Protein AF-W1Y149-F1 (afdb_monomer_lite)

Foldseek 3Di:
DVVVVVVVVVVVVVVVVVVVVVVVVVVVVCVQCVCCVVQVADPVQHDDDPAADFAQCEDCEETHEHCFHQNYHCEYQHYHNGYNNDHVYYTPHHPVGHDDDPPQDDDDDPPGDHDPVNVVVVD

Sequence (123 aa):
TDERVAQNTQSITNLNNQVTNLDTRVTNIENGIGDIVTTGSTKYFKTNTDGVDANAQGKDSVAIGSGSIAAADNSVALGTGSVANEENTISVGSSTNQRRITNVAAGVNATDAVNVSQLKSSE

InterPro domains:
  IPR008635 Trimeric autotransporter adhesin YadA-like, stalk domain [PF05662] (100-122)
  IPR008640 Trimeric autotransporter adhesin YadA-like, head domain [PF05658] (56-82)
  IPR011049 Serralysin-like metalloprotease, C-terminal [SSF101967] (32-121)

Organism: NCBI:txid408170

Secondary structure (DSSP, 8-state):
-HHHHHHHHHHHHHHHHHHHHHHHHHHHHHHHHHHHHHHS--SSS-----SPPPEE-STT-EEESTT-EE-STT-EEESTT-EE-STT-EESS-SSS-----S-PPP-STTSPPPHHHHHT--

pLDDT: mean 97.77, std 2.16, range [85.25, 98.94]

Structure (mmCIF, N/CA/C/O backbone):
data_AF-W1Y149-F1
#
_entry.id   AF-W1Y149-F1
#
loop_
_atom_site.group_PDB
_atom_site.id
_atom_site.type_symbol
_atom_site.label_atom_id
_atom_site.label_alt_id
_atom_site.label_comp_id
_atom_site.label_asym_id
_atom_site.label_entity_id
_atom_site.label_seq_id
_atom_site.pdbx_PDB_ins_code
_atom_site.Cartn_x
_atom_site.Cartn_y
_atom_site.Cartn_z
_atom_site.occupancy
_atom_site.B_iso_or_equiv
_atom_site.auth_seq_id
_atom_site.auth_comp_id
_atom_site.auth_asym_id
_atom_site.auth_atom_id
_atom_site.pdbx_PDB_model_num
ATOM 1 N N . THR A 1 1 ? 27.226 -12.185 -55.449 1.00 87.44 1 THR A N 1
ATOM 2 C CA . THR A 1 1 ? 27.664 -11.713 -54.118 1.00 87.44 1 THR A CA 1
ATOM 3 C C . THR A 1 1 ? 27.102 -10.334 -53.823 1.00 87.44 1 THR A C 1
ATOM 5 O O . THR A 1 1 ? 26.511 -10.168 -52.765 1.00 87.44 1 THR A O 1
ATOM 8 N N . ASP A 1 2 ? 27.136 -9.408 -54.783 1.00 96.75 2 ASP A N 1
ATOM 9 C CA . ASP A 1 2 ? 26.662 -8.021 -54.609 1.00 96.75 2 ASP A CA 1
ATOM 10 C C . ASP A 1 2 ? 25.153 -7.875 -54.355 1.00 96.75 2 ASP A C 1
ATOM 12 O O . ASP A 1 2 ? 24.759 -7.124 -53.469 1.00 96.75 2 ASP A O 1
ATOM 16 N N . GLU A 1 3 ? 24.292 -8.646 -55.031 1.00 97.50 3 GLU A N 1
ATOM 17 C CA . GLU A 1 3 ? 22.840 -8.634 -54.756 1.00 97.50 3 GLU A CA 1
ATOM 18 C C . GLU A 1 3 ? 22.516 -9.048 -53.315 1.00 97.50 3 GLU A C 1
ATOM 20 O O . GLU A 1 3 ? 21.663 -8.454 -52.656 1.00 97.50 3 GLU A O 1
ATOM 25 N N . ARG A 1 4 ? 23.237 -10.050 -52.794 1.00 97.25 4 ARG A N 1
ATOM 26 C CA . ARG A 1 4 ? 23.091 -10.487 -51.402 1.00 97.25 4 ARG A CA 1
ATOM 27 C C . ARG A 1 4 ? 23.572 -9.406 -50.438 1.00 97.25 4 ARG A C 1
ATOM 29 O O . ARG A 1 4 ? 22.938 -9.200 -49.409 1.00 97.25 4 ARG A O 1
ATOM 36 N N . VAL A 1 5 ? 24.659 -8.706 -50.772 1.00 98.19 5 VAL A N 1
ATOM 37 C CA . VAL A 1 5 ? 25.147 -7.563 -49.986 1.00 98.19 5 VAL A CA 1
ATOM 38 C C . VAL A 1 5 ? 24.103 -6.446 -49.972 1.00 98.19 5 VAL A C 1
ATOM 40 O O . VAL A 1 5 ? 23.773 -5.969 -48.895 1.00 98.19 5 VAL A O 1
ATOM 43 N N . ALA A 1 6 ? 23.502 -6.095 -51.111 1.00 97.88 6 ALA A N 1
ATOM 44 C CA . ALA A 1 6 ? 22.440 -5.088 -51.175 1.00 97.88 6 ALA A CA 1
ATOM 45 C C . ALA A 1 6 ? 21.215 -5.468 -50.318 1.00 97.88 6 ALA A C 1
ATOM 47 O O . ALA A 1 6 ? 20.705 -4.641 -49.559 1.00 97.88 6 ALA A O 1
ATOM 48 N N . GLN A 1 7 ? 20.784 -6.734 -50.370 1.00 98.25 7 GLN A N 1
ATOM 49 C CA . GLN A 1 7 ? 19.702 -7.255 -49.523 1.00 98.25 7 GLN A CA 1
ATOM 50 C C . GLN A 1 7 ? 20.045 -7.197 -48.027 1.00 98.25 7 GLN A C 1
ATOM 52 O O . GLN A 1 7 ? 19.205 -6.810 -47.209 1.00 98.25 7 GLN A O 1
ATOM 57 N N . ASN A 1 8 ? 21.274 -7.570 -47.662 1.00 98.06 8 ASN A N 1
ATOM 58 C CA . ASN A 1 8 ? 21.739 -7.517 -46.279 1.00 98.06 8 ASN A CA 1
ATOM 59 C C . ASN A 1 8 ? 21.815 -6.069 -45.779 1.00 98.06 8 ASN A C 1
ATOM 61 O O . ASN A 1 8 ? 21.341 -5.795 -44.680 1.00 98.06 8 ASN A O 1
ATOM 65 N N . THR A 1 9 ? 22.321 -5.137 -46.592 1.00 98.31 9 THR A N 1
ATOM 66 C CA . THR A 1 9 ? 22.343 -3.702 -46.276 1.00 98.31 9 THR A CA 1
ATOM 67 C C . THR A 1 9 ? 20.933 -3.177 -46.003 1.00 98.31 9 THR A C 1
ATOM 69 O O . THR A 1 9 ? 20.716 -2.546 -44.972 1.00 98.31 9 THR A O 1
ATOM 72 N N . GLN A 1 10 ? 19.948 -3.512 -46.846 1.00 98.50 10 GLN A N 1
ATOM 73 C CA . GLN A 1 10 ? 18.555 -3.110 -46.619 1.00 98.50 10 GLN A CA 1
ATOM 74 C C . GLN A 1 10 ? 17.972 -3.725 -45.338 1.00 98.50 10 GLN A C 1
ATOM 76 O O . GLN A 1 10 ? 17.279 -3.045 -44.582 1.00 98.50 10 GLN A O 1
ATOM 81 N N . SER A 1 11 ? 18.260 -5.003 -45.074 1.00 98.62 11 SER A N 1
ATOM 82 C CA . SER A 1 11 ? 17.807 -5.687 -43.856 1.00 98.62 11 SER A CA 1
ATOM 83 C C . SER A 1 11 ? 18.392 -5.040 -42.601 1.00 98.62 11 SER A C 1
ATOM 85 O O . SER A 1 11 ? 17.665 -4.823 -41.636 1.00 98.62 11 SER A O 1
ATOM 87 N N . ILE A 1 12 ? 19.674 -4.664 -42.631 1.00 98.69 12 ILE A N 1
ATOM 88 C CA . ILE A 1 12 ? 20.343 -3.945 -41.540 1.00 98.69 12 ILE A CA 1
ATOM 89 C C . ILE A 1 12 ? 19.714 -2.562 -41.339 1.00 98.69 12 ILE A C 1
ATOM 91 O O . ILE A 1 12 ? 19.416 -2.198 -40.206 1.00 98.69 12 ILE A O 1
ATOM 95 N N . THR A 1 13 ? 19.432 -1.809 -42.406 1.00 98.62 13 THR A N 1
ATOM 96 C CA . THR A 1 13 ? 18.717 -0.525 -42.295 1.00 98.62 13 THR A CA 1
ATOM 97 C C . THR A 1 13 ? 17.334 -0.697 -41.662 1.00 98.62 13 THR A C 1
ATOM 99 O O . THR A 1 13 ? 16.956 0.079 -40.785 1.00 98.62 13 THR A O 1
ATOM 102 N N . ASN A 1 14 ? 16.591 -1.735 -42.056 1.00 98.69 14 ASN A N 1
ATOM 103 C CA . ASN A 1 14 ? 15.282 -2.033 -41.477 1.00 98.69 14 ASN A CA 1
ATOM 104 C C . ASN A 1 14 ? 15.395 -2.384 -39.985 1.00 98.69 14 ASN A C 1
ATOM 106 O O . ASN A 1 14 ? 14.640 -1.844 -39.176 1.00 98.69 14 ASN A O 1
ATOM 110 N N . LEU A 1 15 ? 16.366 -3.229 -39.621 1.00 98.75 15 LEU A N 1
ATOM 111 C CA . LEU A 1 15 ? 16.650 -3.593 -38.232 1.00 98.75 15 LEU A CA 1
ATOM 112 C C . LEU A 1 15 ? 17.037 -2.368 -37.399 1.00 98.75 15 LEU A C 1
ATOM 114 O O . LEU A 1 15 ? 16.517 -2.205 -36.301 1.00 98.75 15 LEU A O 1
ATOM 118 N N . ASN A 1 16 ? 17.868 -1.466 -37.927 1.00 98.69 16 ASN A N 1
ATOM 119 C CA . ASN A 1 16 ? 18.252 -0.236 -37.231 1.00 98.69 16 ASN A CA 1
ATOM 120 C C . ASN A 1 16 ? 17.030 0.630 -36.894 1.00 98.69 16 ASN A C 1
ATOM 122 O O . ASN A 1 16 ? 16.894 1.086 -35.763 1.00 98.69 16 ASN A O 1
ATOM 126 N N . ASN A 1 17 ? 16.092 0.790 -37.833 1.00 98.69 17 ASN A N 1
ATOM 127 C CA . ASN A 1 17 ? 14.851 1.527 -37.575 1.00 98.69 17 ASN A CA 1
ATOM 128 C C . ASN A 1 17 ? 13.992 0.847 -36.496 1.00 98.69 17 ASN A C 1
ATOM 130 O O . ASN A 1 17 ? 13.413 1.515 -35.639 1.00 98.69 17 ASN A O 1
ATOM 134 N N . GLN A 1 18 ? 13.911 -0.486 -36.520 1.00 98.81 18 GLN A N 1
ATOM 135 C CA . GLN A 1 18 ? 13.189 -1.248 -35.499 1.00 98.81 18 GLN A CA 1
ATOM 136 C C . GLN A 1 18 ? 13.833 -1.097 -34.117 1.00 98.81 18 GLN A C 1
ATOM 138 O O . GLN A 1 18 ? 13.108 -0.934 -33.136 1.00 98.81 18 GLN A O 1
ATOM 143 N N . VAL A 1 19 ? 15.166 -1.100 -34.040 1.00 98.81 19 VAL A N 1
ATOM 144 C CA . VAL A 1 19 ? 15.917 -0.916 -32.791 1.00 98.81 19 VAL A CA 1
ATOM 145 C C . VAL A 1 19 ? 15.690 0.480 -32.214 1.00 98.81 19 VAL A C 1
ATOM 147 O O . VAL A 1 19 ? 15.350 0.580 -31.040 1.00 98.81 19 VAL A O 1
ATOM 150 N N . THR A 1 20 ? 15.749 1.542 -33.020 1.00 98.75 20 THR A N 1
ATOM 151 C CA . THR A 1 20 ? 15.451 2.910 -32.552 1.00 98.75 20 THR A CA 1
ATOM 152 C C . THR A 1 20 ? 14.022 3.041 -32.013 1.00 98.75 20 THR A C 1
ATOM 154 O O . THR A 1 20 ? 13.783 3.668 -30.981 1.00 98.75 20 THR A O 1
ATOM 157 N N . ASN A 1 21 ? 13.051 2.404 -32.674 1.00 98.69 21 ASN A N 1
ATOM 158 C CA . ASN A 1 21 ? 11.668 2.396 -32.194 1.00 98.69 21 ASN A CA 1
ATOM 159 C C . ASN A 1 21 ? 11.518 1.627 -30.873 1.00 98.69 21 ASN A C 1
ATOM 161 O O . ASN A 1 21 ? 10.707 2.008 -30.026 1.00 98.69 21 ASN A O 1
ATOM 165 N N . LEU A 1 22 ? 12.262 0.530 -30.699 1.00 98.75 22 LEU A N 1
ATOM 166 C CA . LEU A 1 22 ? 12.287 -0.222 -29.445 1.00 98.75 22 LEU A CA 1
ATOM 167 C C . LEU A 1 22 ? 12.924 0.593 -28.319 1.00 98.75 22 LEU A C 1
ATOM 169 O O . LEU A 1 22 ? 12.342 0.637 -27.242 1.00 98.75 22 LEU A O 1
ATOM 173 N N . ASP A 1 23 ? 14.034 1.277 -28.583 1.00 98.75 2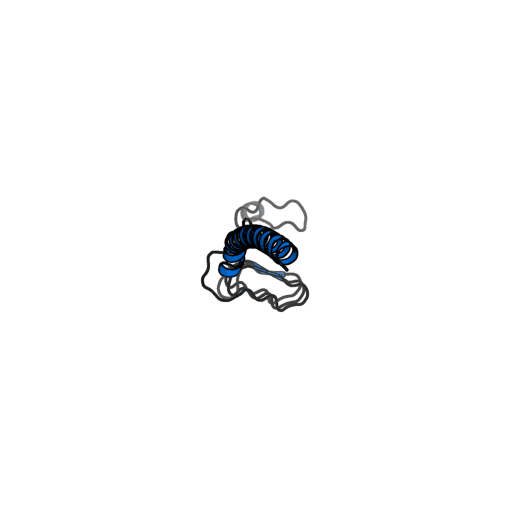3 ASP A N 1
ATOM 174 C CA . ASP A 1 23 ? 14.713 2.160 -27.629 1.00 98.75 23 ASP A CA 1
ATOM 175 C C . ASP A 1 23 ? 13.759 3.232 -27.079 1.00 98.75 23 ASP A C 1
ATOM 177 O O . ASP A 1 23 ? 13.503 3.291 -25.878 1.00 98.75 23 ASP A O 1
ATOM 181 N N . THR A 1 24 ? 13.066 3.952 -27.970 1.00 98.69 24 THR A N 1
ATOM 182 C CA . THR A 1 24 ? 12.062 4.954 -27.566 1.00 98.69 24 THR A CA 1
ATOM 183 C C . THR A 1 24 ? 10.936 4.345 -26.721 1.00 98.69 24 THR A C 1
ATOM 185 O O . THR A 1 24 ? 10.471 4.942 -25.747 1.00 98.69 24 THR A O 1
ATOM 188 N N . ARG A 1 25 ? 10.464 3.143 -27.078 1.00 98.56 25 ARG A N 1
ATOM 189 C CA . ARG A 1 25 ? 9.420 2.446 -26.310 1.00 98.56 25 ARG A CA 1
ATOM 190 C C . ARG A 1 25 ? 9.911 2.042 -24.922 1.00 98.56 25 ARG A C 1
ATOM 192 O O . ARG A 1 25 ? 9.133 2.155 -23.979 1.00 98.56 25 ARG A O 1
ATOM 199 N N . VAL A 1 26 ? 11.155 1.586 -24.801 1.00 98.25 26 VAL A N 1
ATOM 200 C CA . VAL A 1 26 ? 11.763 1.196 -23.523 1.00 98.25 26 VAL A CA 1
ATOM 201 C C . VAL A 1 26 ? 11.939 2.415 -22.626 1.00 98.25 26 VAL A C 1
ATOM 203 O O . VAL A 1 26 ? 11.441 2.386 -21.507 1.00 98.25 26 VAL A O 1
ATOM 206 N N . THR A 1 27 ? 12.479 3.525 -23.133 1.00 97.38 27 THR A N 1
ATOM 207 C CA . THR A 1 27 ? 12.603 4.769 -22.353 1.00 97.38 27 THR A CA 1
ATOM 208 C C . THR A 1 27 ? 11.255 5.254 -21.812 1.00 97.38 27 THR A C 1
ATOM 210 O O . THR A 1 27 ? 11.142 5.662 -20.657 1.00 97.38 27 THR A O 1
ATOM 213 N N . ASN A 1 28 ? 10.189 5.174 -22.614 1.00 96.50 28 ASN A N 1
ATOM 214 C CA . ASN A 1 28 ? 8.850 5.560 -22.160 1.00 96.50 28 ASN A CA 1
ATOM 215 C C . ASN A 1 28 ? 8.310 4.636 -21.053 1.00 96.50 28 ASN A C 1
ATOM 217 O O . ASN A 1 28 ? 7.644 5.104 -20.129 1.00 96.50 28 ASN A O 1
ATOM 221 N N . ILE A 1 29 ? 8.595 3.335 -21.143 1.00 96.88 29 ILE A N 1
ATOM 222 C CA . ILE A 1 29 ? 8.240 2.343 -20.119 1.00 96.88 29 ILE A CA 1
ATOM 223 C C . ILE A 1 29 ? 9.016 2.620 -18.829 1.00 96.88 29 ILE A C 1
ATOM 225 O O . ILE A 1 29 ? 8.411 2.659 -17.759 1.00 96.88 29 ILE A O 1
ATOM 229 N N . GLU A 1 30 ? 10.324 2.852 -18.927 1.00 96.44 30 GLU A N 1
ATOM 230 C CA . GLU A 1 30 ? 11.202 3.136 -17.788 1.00 96.44 30 GLU A CA 1
ATOM 231 C C . GLU A 1 30 ? 10.776 4.401 -17.050 1.00 96.44 30 GLU A C 1
ATOM 233 O O . GLU A 1 30 ? 10.627 4.367 -15.833 1.00 96.44 30 GLU A O 1
ATOM 238 N N . ASN A 1 31 ? 10.476 5.481 -17.771 1.00 92.06 31 ASN A N 1
ATOM 239 C CA . ASN A 1 31 ? 9.997 6.717 -17.153 1.00 92.06 31 ASN A CA 1
ATOM 240 C C . ASN A 1 31 ? 8.639 6.529 -16.456 1.00 92.06 31 ASN A C 1
ATOM 242 O O . ASN A 1 31 ? 8.408 7.083 -15.388 1.00 92.06 31 ASN A O 1
ATOM 246 N N . GLY A 1 32 ? 7.724 5.744 -17.037 1.00 90.38 32 GLY A N 1
ATOM 247 C CA . GLY A 1 32 ? 6.399 5.526 -16.450 1.00 90.38 32 GLY A CA 1
ATOM 248 C C . GLY A 1 32 ? 6.397 4.582 -15.242 1.00 90.38 32 GLY A C 1
ATOM 249 O O . GLY A 1 32 ? 5.704 4.836 -14.258 1.00 90.38 32 GLY A O 1
ATOM 250 N N . ILE A 1 33 ? 7.139 3.473 -15.317 1.00 95.12 33 ILE A N 1
ATOM 251 C CA . ILE A 1 33 ? 7.136 2.408 -14.299 1.00 95.12 33 ILE A CA 1
ATOM 252 C C . ILE A 1 33 ? 8.256 2.592 -13.271 1.00 95.12 33 ILE A C 1
ATOM 254 O O . ILE A 1 33 ? 8.073 2.204 -12.116 1.00 95.12 33 ILE A O 1
ATOM 258 N N . GLY A 1 34 ? 9.376 3.215 -13.642 1.00 93.44 34 GLY A N 1
ATOM 259 C CA . GLY A 1 34 ? 10.496 3.484 -12.737 1.00 93.44 34 GLY A CA 1
ATOM 260 C C . GLY A 1 34 ? 10.062 4.277 -11.507 1.00 93.44 34 GLY A C 1
ATOM 261 O O . GLY A 1 34 ? 10.399 3.903 -10.383 1.00 93.44 34 GLY A O 1
ATOM 262 N N . ASP A 1 35 ? 9.206 5.282 -11.692 1.00 91.12 35 ASP A N 1
ATOM 263 C CA . ASP A 1 35 ? 8.623 6.060 -10.594 1.00 91.12 35 ASP A CA 1
ATOM 264 C C . ASP A 1 35 ? 7.763 5.200 -9.652 1.00 91.12 35 ASP A C 1
ATOM 266 O O . ASP A 1 35 ? 7.781 5.390 -8.436 1.00 91.12 35 ASP A O 1
ATOM 270 N N . ILE A 1 36 ? 7.019 4.226 -10.186 1.00 96.06 36 ILE A N 1
ATOM 271 C CA . ILE A 1 36 ? 6.168 3.338 -9.378 1.00 96.06 36 ILE A CA 1
ATOM 272 C C . ILE A 1 36 ? 7.035 2.413 -8.527 1.00 96.06 36 ILE A C 1
ATOM 274 O O . ILE A 1 36 ? 6.774 2.252 -7.337 1.00 96.06 36 ILE A O 1
ATOM 278 N N . VAL A 1 37 ? 8.067 1.822 -9.131 1.00 95.06 37 VAL A N 1
ATOM 279 C CA . VAL A 1 37 ? 8.964 0.880 -8.450 1.00 95.06 37 VAL A CA 1
ATOM 280 C C . VAL A 1 37 ? 9.782 1.584 -7.369 1.00 95.06 37 VAL A C 1
ATOM 282 O O . VAL A 1 37 ? 9.910 1.063 -6.268 1.00 95.06 37 VAL A O 1
ATOM 285 N N . THR A 1 38 ? 10.301 2.780 -7.652 1.00 94.00 38 THR A N 1
ATOM 286 C CA . THR A 1 38 ? 11.149 3.523 -6.704 1.00 94.00 38 THR A CA 1
ATOM 287 C C . THR A 1 38 ? 10.372 4.131 -5.538 1.00 94.00 38 THR A C 1
ATOM 289 O O . THR A 1 38 ? 10.907 4.215 -4.438 1.00 94.00 38 THR A O 1
ATOM 292 N N . THR A 1 39 ? 9.117 4.541 -5.745 1.00 94.06 39 THR A N 1
ATOM 293 C CA . THR A 1 39 ? 8.303 5.202 -4.702 1.00 94.06 39 THR A CA 1
ATOM 294 C C . THR A 1 39 ? 7.272 4.287 -4.038 1.00 94.06 39 THR A C 1
ATOM 296 O O . THR A 1 39 ? 6.541 4.726 -3.144 1.00 94.06 39 THR A O 1
ATOM 299 N N . GLY A 1 40 ? 7.119 3.052 -4.526 1.00 95.69 40 GLY A N 1
ATOM 300 C CA . GLY A 1 40 ? 6.041 2.144 -4.123 1.00 95.69 40 GLY A CA 1
ATOM 301 C C . GLY A 1 40 ? 4.635 2.708 -4.368 1.00 95.69 40 GLY A C 1
ATOM 302 O O . GLY A 1 40 ? 3.672 2.251 -3.754 1.00 95.69 40 GLY A O 1
ATOM 303 N N . SER A 1 41 ? 4.502 3.736 -5.214 1.00 96.88 41 SER A N 1
ATOM 304 C CA . SER A 1 41 ? 3.283 4.532 -5.326 1.00 96.88 41 SER A CA 1
ATOM 305 C C . SER A 1 41 ? 2.797 4.683 -6.767 1.00 96.88 41 SER A C 1
ATOM 307 O O . SER A 1 41 ? 3.540 5.054 -7.671 1.00 96.88 41 SER A O 1
ATOM 309 N N . THR A 1 42 ? 1.494 4.508 -6.978 1.00 96.88 42 THR A N 1
ATOM 310 C CA . THR A 1 42 ? 0.828 4.754 -8.269 1.00 96.88 42 THR A CA 1
ATOM 311 C C . THR A 1 42 ? 0.247 6.169 -8.322 1.00 96.88 42 THR A C 1
ATOM 313 O O . THR A 1 42 ? 0.424 6.962 -7.401 1.00 96.88 42 THR A O 1
ATOM 316 N N . LYS A 1 43 ? -0.487 6.515 -9.387 1.00 95.88 43 LYS A N 1
ATOM 317 C CA . LYS A 1 43 ? -1.183 7.808 -9.501 1.00 95.88 43 LYS A CA 1
ATOM 318 C C . LYS A 1 43 ? -2.184 8.065 -8.364 1.00 95.88 43 LYS A C 1
ATOM 320 O O . LYS A 1 43 ? -2.312 9.207 -7.936 1.00 95.88 43 LYS A O 1
ATOM 325 N N . TYR A 1 44 ? -2.887 7.029 -7.907 1.00 97.62 44 TYR A N 1
ATOM 326 C CA . TYR A 1 44 ? -4.004 7.159 -6.960 1.00 97.62 44 TYR A CA 1
ATOM 327 C C . TYR A 1 44 ? -3.722 6.551 -5.582 1.00 97.62 44 TYR A C 1
ATOM 329 O O . TYR A 1 44 ? -4.417 6.874 -4.626 1.00 97.62 44 TYR A O 1
ATOM 337 N N . PHE A 1 45 ? -2.678 5.730 -5.463 1.00 97.69 45 PHE A N 1
ATOM 338 C CA . PHE A 1 45 ? -2.202 5.188 -4.193 1.00 97.69 45 PHE A CA 1
ATOM 339 C C . PHE A 1 45 ? -0.794 5.717 -3.952 1.00 97.69 45 PHE A C 1
ATOM 341 O O . PHE A 1 45 ? 0.160 5.242 -4.566 1.00 97.69 45 PHE A O 1
ATOM 348 N N . LYS A 1 46 ? -0.693 6.750 -3.115 1.00 98.06 46 LYS A N 1
ATOM 349 C CA . LYS A 1 46 ? 0.545 7.472 -2.815 1.00 98.06 46 LYS A CA 1
ATOM 350 C C . LYS A 1 46 ? 0.856 7.367 -1.326 1.00 98.06 46 LYS A C 1
ATOM 352 O O . LYS A 1 46 ? -0.010 7.632 -0.497 1.00 98.06 46 LYS A O 1
ATOM 357 N N . THR A 1 47 ? 2.101 7.046 -1.004 1.00 97.88 47 THR A N 1
ATOM 358 C CA . THR A 1 47 ? 2.694 7.250 0.322 1.00 97.88 47 THR A CA 1
ATOM 359 C C . THR A 1 47 ? 3.894 8.184 0.175 1.00 97.88 47 THR A 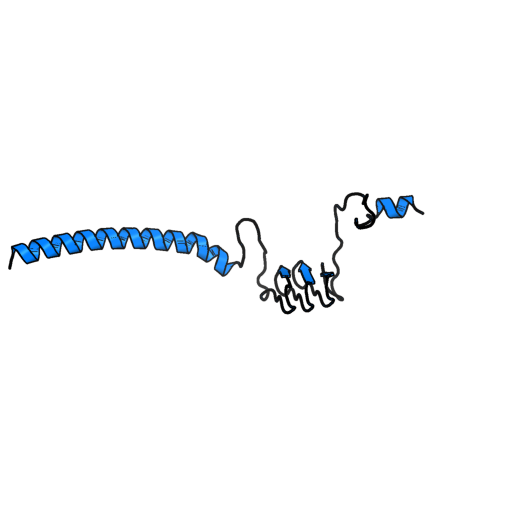C 1
ATOM 361 O O . THR A 1 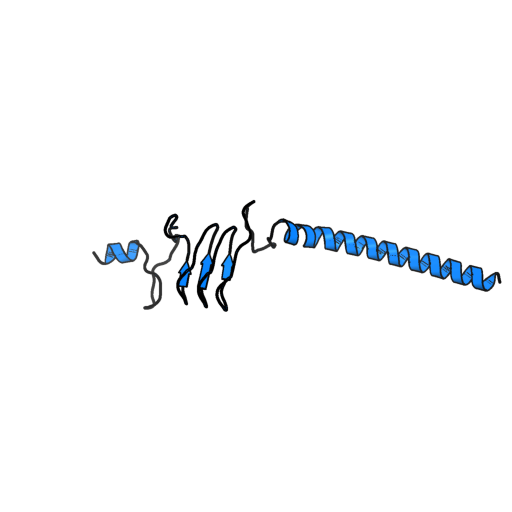47 ? 4.533 8.209 -0.873 1.00 97.88 47 THR A O 1
ATOM 364 N N . ASN A 1 48 ? 4.183 8.987 1.195 1.00 97.44 48 ASN A N 1
ATOM 365 C CA . ASN A 1 48 ? 5.394 9.803 1.245 1.00 97.44 48 ASN A CA 1
ATOM 366 C C . ASN A 1 48 ? 6.226 9.329 2.429 1.00 97.44 48 ASN A C 1
ATOM 368 O O . ASN A 1 48 ? 5.901 9.631 3.578 1.00 97.44 48 ASN A O 1
ATOM 372 N N . THR A 1 49 ? 7.235 8.514 2.151 1.00 97.81 49 THR A N 1
ATOM 373 C CA . THR A 1 49 ? 8.034 7.867 3.184 1.00 97.81 49 THR A CA 1
ATOM 374 C C . THR A 1 49 ? 9.353 7.355 2.620 1.00 97.81 49 THR A C 1
ATOM 376 O O . THR A 1 49 ? 9.433 6.980 1.455 1.00 97.81 49 THR A O 1
ATOM 379 N N . ASP A 1 50 ? 10.355 7.321 3.485 1.00 96.75 50 ASP A N 1
ATOM 380 C CA . ASP A 1 50 ? 11.655 6.663 3.354 1.00 96.75 50 ASP A CA 1
ATOM 381 C C . ASP A 1 50 ? 11.762 5.415 4.260 1.00 96.75 50 ASP A C 1
ATOM 383 O O . ASP A 1 50 ? 12.836 4.837 4.422 1.00 96.75 50 ASP A O 1
ATOM 387 N N . GLY A 1 51 ? 10.651 5.029 4.898 1.00 97.25 51 GLY A N 1
ATOM 388 C CA . GLY A 1 51 ? 10.589 3.919 5.838 1.00 97.25 51 GLY A CA 1
ATOM 389 C C . GLY A 1 51 ? 10.588 2.554 5.152 1.00 97.25 51 GLY A C 1
ATOM 390 O O . GLY A 1 51 ? 10.459 2.443 3.938 1.00 97.25 51 GLY A O 1
ATOM 391 N N . VAL A 1 52 ? 10.690 1.503 5.966 1.00 98.25 52 VAL A N 1
ATOM 392 C CA . VAL A 1 52 ? 10.679 0.109 5.498 1.00 98.25 52 VAL A CA 1
ATOM 393 C C . VAL A 1 52 ? 9.353 -0.279 4.840 1.00 98.25 52 VAL A C 1
ATOM 395 O O . VAL A 1 52 ? 8.312 0.330 5.106 1.00 98.25 52 VAL A O 1
ATOM 398 N N . ASP A 1 53 ? 9.389 -1.338 4.039 1.00 98.50 53 ASP A N 1
ATOM 399 C CA . ASP A 1 53 ? 8.225 -1.880 3.340 1.00 98.50 53 ASP A CA 1
ATOM 400 C C . ASP A 1 53 ? 7.060 -2.226 4.286 1.00 98.50 53 ASP A C 1
ATOM 402 O O . ASP A 1 53 ? 7.233 -2.538 5.469 1.00 98.50 53 ASP A O 1
ATOM 406 N N . ALA A 1 54 ? 5.845 -2.173 3.739 1.00 98.75 54 ALA A N 1
ATOM 407 C CA . ALA A 1 54 ? 4.654 -2.717 4.383 1.00 98.75 54 ALA A CA 1
ATOM 408 C C . ALA A 1 54 ? 4.725 -4.253 4.431 1.00 98.75 54 ALA A C 1
ATOM 410 O O . ALA A 1 54 ? 5.268 -4.882 3.523 1.00 98.75 54 ALA A O 1
ATOM 411 N N . ASN A 1 55 ? 4.142 -4.868 5.460 1.00 98.81 55 ASN A N 1
ATOM 412 C CA . ASN A 1 55 ? 4.204 -6.312 5.665 1.00 98.81 55 ASN A CA 1
ATOM 413 C C . ASN A 1 55 ? 2.814 -6.920 5.926 1.00 98.81 55 ASN A C 1
ATOM 415 O O . ASN A 1 55 ? 2.274 -6.827 7.030 1.00 98.81 55 ASN A O 1
ATOM 419 N N . ALA A 1 56 ? 2.241 -7.548 4.898 1.00 98.88 56 ALA A N 1
ATOM 420 C CA . ALA A 1 56 ? 1.011 -8.335 4.984 1.00 98.88 56 ALA A CA 1
ATOM 421 C C . ALA A 1 56 ? 1.362 -9.798 5.326 1.00 98.88 56 ALA A C 1
ATOM 423 O O . ALA A 1 56 ? 1.608 -10.604 4.430 1.00 98.88 56 ALA A O 1
ATOM 424 N N . GLN A 1 57 ? 1.468 -10.114 6.624 1.00 98.75 57 GLN A N 1
ATOM 425 C CA . GLN A 1 57 ? 1.919 -11.428 7.113 1.00 98.75 57 GLN A CA 1
ATOM 426 C C . GLN A 1 57 ? 0.774 -12.435 7.240 1.00 98.75 57 GLN A C 1
ATOM 428 O O . GLN A 1 57 ? 0.963 -13.614 6.942 1.00 98.75 57 GLN A O 1
ATOM 433 N N . GLY A 1 58 ? -0.391 -11.979 7.711 1.00 98.75 58 GLY A N 1
ATOM 434 C CA . GLY A 1 58 ? -1.563 -12.829 7.901 1.00 98.75 58 GLY A CA 1
ATOM 435 C C . GLY A 1 58 ? -2.157 -13.279 6.569 1.00 98.75 58 GLY A C 1
ATOM 436 O O . GLY A 1 58 ? -2.037 -12.587 5.548 1.00 98.75 58 GLY A O 1
ATOM 437 N N . LYS A 1 59 ? -2.836 -14.427 6.569 1.00 98.81 59 LYS A N 1
ATOM 438 C CA . LYS A 1 59 ? -3.556 -14.904 5.389 1.00 98.81 59 LYS A CA 1
ATOM 439 C C . LYS A 1 59 ? -4.615 -13.877 4.988 1.00 98.81 59 LYS A C 1
ATOM 441 O O . LYS A 1 59 ? -5.356 -13.380 5.828 1.00 98.81 59 LYS A O 1
ATOM 446 N N . ASP A 1 60 ? -4.693 -13.575 3.695 1.00 98.75 60 ASP A N 1
ATOM 447 C CA . ASP A 1 60 ? -5.671 -12.641 3.119 1.00 98.75 60 ASP A CA 1
ATOM 448 C C . ASP A 1 60 ? -5.610 -11.221 3.744 1.00 98.75 60 ASP A C 1
ATOM 450 O O . ASP A 1 60 ? -6.588 -10.476 3.722 1.00 98.75 60 ASP A O 1
ATOM 454 N N . SER A 1 61 ? -4.457 -10.837 4.309 1.00 98.94 61 SER A N 1
ATOM 455 C CA . SER A 1 61 ? -4.255 -9.541 4.968 1.00 98.94 61 SER A CA 1
ATOM 456 C C . SER A 1 61 ? -3.843 -8.419 4.004 1.00 98.94 61 SER A C 1
ATOM 458 O O . SER A 1 61 ? -3.383 -8.654 2.884 1.00 98.94 61 SER A O 1
ATOM 460 N N . VAL A 1 62 ? -3.994 -7.167 4.449 1.00 98.94 62 VAL A N 1
ATOM 461 C CA . VAL A 1 62 ? -3.612 -5.963 3.696 1.00 98.94 62 VAL A CA 1
ATOM 462 C C . VAL A 1 62 ? -2.801 -5.019 4.584 1.00 98.94 62 VAL A C 1
ATOM 464 O O . VAL A 1 62 ? -3.248 -4.621 5.656 1.00 98.94 62 VAL A O 1
ATOM 467 N N . ALA A 1 63 ? -1.630 -4.588 4.115 1.00 98.88 63 ALA A N 1
ATOM 468 C CA . ALA A 1 63 ? -0.783 -3.616 4.807 1.00 98.88 63 ALA A CA 1
ATOM 469 C C . ALA A 1 63 ? -0.541 -2.391 3.909 1.00 98.88 63 ALA A C 1
ATOM 471 O O . ALA A 1 63 ? -0.070 -2.526 2.780 1.00 98.88 63 ALA A O 1
ATOM 472 N N . ILE A 1 64 ? -0.900 -1.195 4.389 1.00 98.88 64 ILE A N 1
ATOM 473 C CA . ILE A 1 64 ? -0.802 0.066 3.638 1.00 98.88 64 ILE A CA 1
ATOM 474 C C . ILE A 1 64 ? 0.035 1.072 4.431 1.00 98.88 64 ILE A C 1
ATOM 476 O O . ILE A 1 64 ? -0.373 1.537 5.494 1.00 98.88 64 ILE A O 1
ATOM 480 N N . GLY A 1 65 ? 1.169 1.481 3.860 1.00 98.69 65 GLY A N 1
ATOM 481 C CA . GLY A 1 65 ? 2.093 2.461 4.441 1.00 98.69 65 GLY A CA 1
ATOM 482 C C . GLY A 1 65 ? 3.354 1.819 5.021 1.00 98.69 65 GLY A C 1
ATOM 483 O O . GLY A 1 65 ? 3.358 0.649 5.399 1.00 98.69 65 GLY A O 1
ATOM 484 N N . SER A 1 66 ? 4.438 2.587 5.087 1.00 98.75 66 SER A N 1
ATOM 485 C CA . SER A 1 66 ? 5.741 2.092 5.547 1.00 98.75 66 SER A CA 1
ATOM 486 C C . SER A 1 66 ? 5.702 1.560 6.978 1.00 98.75 66 SER A C 1
ATOM 488 O O . SER A 1 66 ? 5.058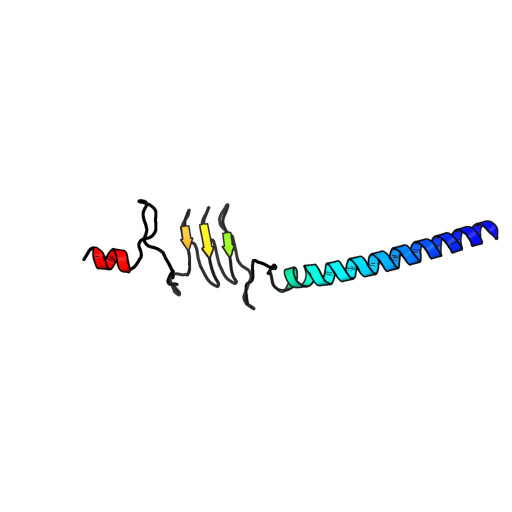 2.140 7.859 1.00 98.75 66 SER A O 1
ATOM 490 N N . GLY A 1 67 ? 6.366 0.428 7.210 1.00 98.62 67 GLY A N 1
ATOM 491 C CA . GLY A 1 67 ? 6.398 -0.254 8.504 1.00 98.62 67 GLY A CA 1
ATOM 492 C C . GLY A 1 67 ? 5.030 -0.697 9.033 1.00 98.62 67 GLY A C 1
ATOM 493 O O . GLY A 1 67 ? 4.923 -1.005 10.217 1.00 98.62 67 GLY A O 1
ATOM 494 N N . SER A 1 68 ? 3.978 -0.691 8.203 1.00 98.88 68 SER A N 1
ATOM 495 C CA . SER A 1 68 ? 2.692 -1.279 8.582 1.00 98.88 68 SER A CA 1
ATOM 496 C C . SER A 1 68 ? 2.799 -2.805 8.615 1.00 98.88 68 SER A C 1
ATOM 498 O O . SER A 1 68 ? 3.457 -3.402 7.764 1.00 98.88 68 SER A O 1
ATOM 500 N N . ILE A 1 69 ? 2.173 -3.437 9.608 1.00 98.88 69 ILE A N 1
ATOM 501 C CA . ILE A 1 69 ? 2.209 -4.888 9.815 1.00 98.88 69 ILE A CA 1
ATOM 502 C C . ILE A 1 69 ? 0.780 -5.392 10.010 1.00 98.88 69 ILE A C 1
ATOM 504 O O . ILE A 1 69 ? 0.167 -5.151 11.050 1.00 98.88 69 ILE A O 1
ATOM 508 N N . ALA A 1 70 ? 0.255 -6.112 9.023 1.00 98.94 70 ALA A N 1
ATOM 509 C CA . ALA A 1 70 ? -0.995 -6.854 9.149 1.00 98.94 70 ALA A CA 1
ATOM 510 C C . ALA A 1 70 ? -0.656 -8.309 9.510 1.00 98.94 70 ALA A C 1
ATOM 512 O O . ALA A 1 70 ? -0.363 -9.129 8.642 1.00 98.94 70 ALA A O 1
ATOM 513 N N . ALA A 1 71 ? -0.570 -8.583 10.813 1.00 98.88 71 ALA A N 1
ATOM 514 C CA . ALA A 1 71 ? -0.069 -9.839 11.368 1.00 98.88 71 ALA A CA 1
ATOM 515 C C . ALA A 1 71 ? -1.127 -10.950 11.419 1.00 98.88 71 ALA A C 1
ATOM 517 O O . ALA A 1 71 ? -0.775 -12.121 11.334 1.00 98.8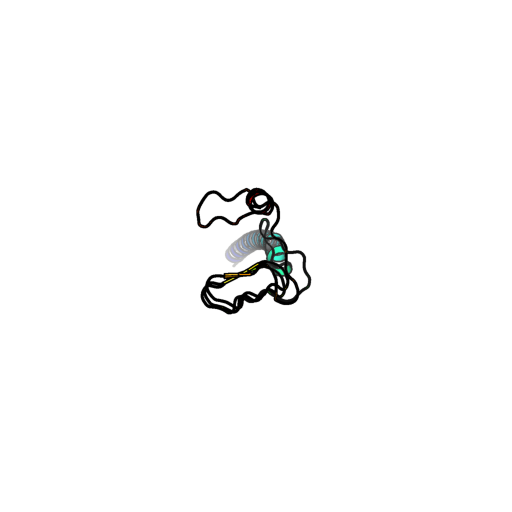8 71 ALA A O 1
ATOM 518 N N . ALA A 1 72 ? -2.402 -10.590 11.572 1.00 98.88 72 ALA A N 1
ATOM 519 C CA . ALA A 1 72 ? -3.492 -11.551 11.707 1.00 98.88 72 ALA A CA 1
ATOM 520 C C . ALA A 1 72 ? -4.225 -11.814 10.384 1.00 98.88 72 ALA A C 1
ATOM 522 O O . ALA A 1 72 ? -4.192 -10.993 9.460 1.00 98.88 72 ALA A O 1
ATOM 523 N N . ASP A 1 73 ? -4.917 -12.947 10.308 1.00 98.88 73 ASP A N 1
ATOM 524 C CA . ASP A 1 73 ? -5.686 -13.343 9.131 1.00 98.88 73 ASP A CA 1
ATOM 525 C C . ASP A 1 73 ? -6.857 -12.382 8.870 1.00 98.88 73 ASP A C 1
ATOM 527 O O . ASP A 1 73 ? -7.505 -11.877 9.792 1.00 98.88 73 ASP A O 1
ATOM 531 N N . ASN A 1 74 ? -7.122 -12.105 7.591 1.00 98.81 74 ASN A N 1
ATOM 532 C CA . ASN A 1 74 ? -8.170 -11.194 7.127 1.00 98.81 74 ASN A CA 1
ATOM 533 C C . ASN A 1 74 ? -8.124 -9.807 7.813 1.00 98.81 74 ASN A C 1
ATOM 535 O O . ASN A 1 74 ? -9.157 -9.198 8.095 1.00 98.81 74 ASN A O 1
ATOM 539 N N . SER A 1 75 ? -6.922 -9.326 8.149 1.00 98.94 75 SER A N 1
ATOM 540 C CA . SER A 1 75 ? -6.717 -8.043 8.830 1.00 98.94 75 SER A CA 1
ATOM 541 C C . SER A 1 75 ? -6.195 -6.954 7.891 1.00 98.94 75 SER A C 1
ATOM 543 O O . SER A 1 75 ? -5.578 -7.232 6.860 1.00 98.94 75 SER A O 1
ATOM 545 N N . VAL A 1 76 ? -6.425 -5.691 8.256 1.00 98.94 76 VAL A N 1
ATOM 546 C CA . VAL A 1 76 ? -5.926 -4.518 7.528 1.00 98.94 76 VAL A CA 1
ATOM 547 C C . VAL A 1 76 ? -5.137 -3.610 8.467 1.00 98.94 76 VAL A C 1
ATOM 549 O O . VAL A 1 76 ? -5.687 -3.085 9.431 1.00 98.94 76 VAL A O 1
ATOM 552 N N . ALA A 1 77 ? -3.867 -3.353 8.161 1.00 98.94 77 ALA A N 1
ATOM 553 C CA . ALA A 1 77 ? -3.067 -2.319 8.818 1.00 98.94 77 ALA A CA 1
ATOM 554 C C . ALA A 1 77 ? -3.010 -1.064 7.930 1.00 98.94 77 ALA A C 1
ATOM 556 O O . ALA A 1 77 ? -2.354 -1.062 6.887 1.00 98.94 77 ALA A O 1
ATOM 557 N N . LEU A 1 78 ? -3.705 0.005 8.334 1.00 98.88 78 LEU A N 1
ATOM 558 C CA . LEU A 1 78 ? -3.902 1.212 7.527 1.00 98.88 78 LEU A CA 1
ATOM 559 C C . LEU A 1 78 ? -3.123 2.417 8.078 1.00 98.88 78 LEU A C 1
ATOM 561 O O . LEU A 1 78 ? -3.551 3.092 9.015 1.00 98.88 78 LEU A O 1
ATOM 565 N N . GLY A 1 79 ? -2.001 2.729 7.428 1.00 98.81 79 GLY A N 1
ATOM 566 C CA . GLY A 1 79 ? -1.144 3.888 7.686 1.00 98.81 79 GLY A CA 1
ATOM 567 C C . GLY A 1 79 ? 0.239 3.504 8.220 1.00 98.81 79 GLY A C 1
ATOM 568 O O . GLY A 1 79 ? 0.417 2.426 8.786 1.00 98.81 79 GLY A O 1
ATOM 569 N N . THR A 1 80 ? 1.212 4.412 8.094 1.00 98.75 80 THR A N 1
ATOM 570 C CA . THR A 1 80 ? 2.610 4.209 8.527 1.00 98.75 80 THR A CA 1
ATOM 571 C C . THR A 1 80 ? 2.716 3.715 9.973 1.00 98.75 80 THR A C 1
ATOM 573 O O . THR A 1 80 ? 2.159 4.332 10.883 1.00 98.75 80 THR A O 1
ATOM 576 N N . GLY A 1 81 ? 3.429 2.611 10.196 1.00 98.62 81 GLY A N 1
ATOM 577 C CA . GLY A 1 81 ? 3.634 2.019 11.524 1.00 98.62 81 GLY A CA 1
ATOM 578 C C . GLY A 1 81 ? 2.383 1.426 12.186 1.00 98.62 81 GLY A C 1
ATOM 579 O O . GLY A 1 81 ? 2.400 1.187 13.393 1.00 98.62 81 GLY A O 1
ATOM 580 N N . SER A 1 82 ? 1.286 1.228 11.445 1.00 98.88 82 SER A N 1
ATOM 581 C CA . SER A 1 82 ? 0.085 0.582 11.995 1.00 98.88 82 SER A CA 1
ATOM 582 C C . SER A 1 82 ? 0.289 -0.922 12.150 1.00 98.88 82 SER A C 1
ATOM 584 O O . SER A 1 82 ? 0.944 -1.544 11.319 1.00 98.88 82 SER A O 1
ATOM 586 N N . VAL A 1 83 ? -0.298 -1.513 13.187 1.00 98.94 83 VAL A N 1
ATOM 587 C CA . VAL A 1 83 ? -0.191 -2.943 13.496 1.00 98.94 83 VAL A CA 1
ATOM 588 C C . VAL A 1 83 ? -1.591 -3.515 13.686 1.00 98.94 83 VAL A C 1
ATOM 590 O O . VAL A 1 83 ? -2.306 -3.078 14.588 1.00 98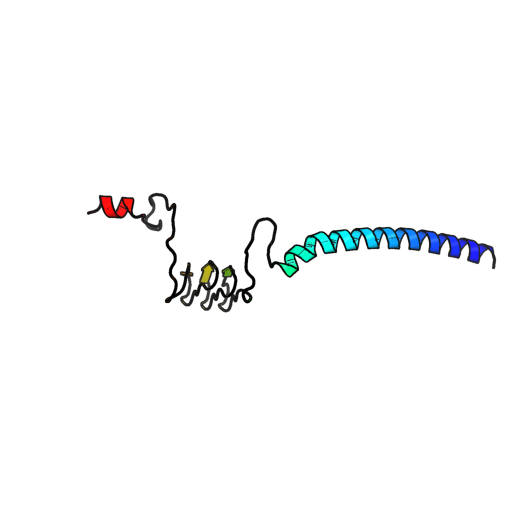.94 83 VAL A O 1
ATOM 593 N N . ALA A 1 84 ? -1.979 -4.471 12.842 1.00 98.88 84 ALA A N 1
ATOM 594 C CA . ALA A 1 84 ? -3.218 -5.238 12.969 1.00 98.88 84 ALA A CA 1
ATOM 595 C C . ALA A 1 84 ? -2.875 -6.670 13.399 1.00 98.88 84 ALA A C 1
ATOM 597 O O . ALA A 1 84 ? -2.381 -7.466 12.604 1.00 98.88 84 ALA A O 1
ATOM 598 N N . ASN A 1 85 ? -3.071 -6.976 14.679 1.00 98.69 85 ASN A N 1
ATOM 599 C CA . ASN A 1 85 ? -2.671 -8.234 15.318 1.00 98.69 85 ASN A CA 1
ATOM 600 C C . ASN A 1 85 ? -3.860 -9.093 15.778 1.00 98.69 85 ASN A C 1
ATOM 602 O O . ASN A 1 85 ? -3.666 -10.041 16.533 1.00 98.69 85 ASN A O 1
ATOM 606 N N . GLU A 1 86 ? -5.065 -8.775 15.308 1.00 98.81 86 GLU A N 1
ATOM 607 C CA . GLU A 1 86 ? -6.302 -9.513 15.576 1.00 98.81 86 GLU A CA 1
ATOM 608 C C . GLU A 1 86 ? -7.031 -9.800 14.258 1.00 98.81 86 GLU A C 1
ATOM 610 O O . GLU A 1 86 ? -7.052 -8.957 13.354 1.00 98.81 86 GLU A O 1
ATOM 615 N N . GLU A 1 87 ? -7.610 -10.994 14.130 1.00 98.88 87 GLU A N 1
ATOM 616 C CA . GLU A 1 87 ? -8.281 -11.420 12.898 1.00 98.88 87 GLU A CA 1
ATOM 617 C C . GLU A 1 87 ? -9.526 -10.576 12.607 1.00 98.88 87 GLU A C 1
ATOM 619 O O . GLU A 1 87 ? -10.249 -10.187 13.524 1.00 98.88 87 GLU A O 1
ATOM 624 N N . ASN A 1 88 ? -9.834 -10.359 11.326 1.00 98.75 88 ASN A N 1
ATOM 625 C CA . ASN A 1 88 ? -11.035 -9.630 10.886 1.00 98.75 88 ASN A CA 1
ATOM 626 C C . ASN A 1 88 ? -11.117 -8.177 11.404 1.00 98.75 88 ASN A C 1
ATOM 628 O O . ASN A 1 88 ? -12.209 -7.654 11.637 1.00 98.75 88 ASN A O 1
ATOM 632 N N . THR A 1 89 ? -9.972 -7.514 11.590 1.00 98.88 89 THR A N 1
ATOM 633 C CA . THR A 1 89 ? -9.904 -6.130 12.085 1.00 98.88 89 THR A CA 1
ATOM 634 C C . THR A 1 89 ? -9.257 -5.174 11.090 1.00 98.88 89 THR A C 1
ATOM 636 O O . THR A 1 89 ? -8.461 -5.559 10.234 1.00 98.88 89 THR A O 1
ATOM 639 N N . ILE A 1 90 ? -9.574 -3.886 11.237 1.00 98.88 90 ILE A N 1
ATOM 640 C CA . ILE A 1 90 ? -8.832 -2.791 10.613 1.00 98.88 90 ILE A CA 1
ATOM 641 C C . ILE A 1 90 ? -8.150 -2.007 11.730 1.00 98.88 90 ILE A C 1
ATOM 643 O O . ILE A 1 90 ? -8.814 -1.348 12.530 1.00 98.88 90 ILE A O 1
ATOM 647 N N . SER A 1 91 ? -6.823 -2.038 11.765 1.00 98.88 91 SER A N 1
ATOM 648 C CA . SER A 1 91 ? -6.036 -1.186 12.648 1.00 98.88 91 SER A CA 1
ATOM 649 C C . SER A 1 91 ? -5.644 0.103 11.937 1.00 98.88 91 SER A C 1
ATOM 651 O O . SER A 1 91 ? -5.043 0.085 10.863 1.00 98.88 91 SER A O 1
ATOM 653 N N . VAL A 1 92 ? -5.950 1.239 12.563 1.00 98.88 92 VAL A N 1
ATOM 654 C CA . VAL A 1 92 ? -5.555 2.582 12.098 1.00 98.88 92 VAL A CA 1
ATOM 655 C C . VAL A 1 92 ? -4.344 3.128 12.863 1.00 98.88 92 VAL A C 1
ATOM 657 O O . VAL A 1 92 ? -4.063 4.324 12.817 1.00 98.88 92 VAL A O 1
ATOM 660 N N . GLY A 1 93 ? -3.631 2.287 13.613 1.00 98.81 93 GLY A N 1
ATOM 661 C CA . GLY A 1 93 ? -2.522 2.691 14.476 1.00 98.81 93 GLY A CA 1
ATOM 662 C C . GLY A 1 93 ? -1.824 1.499 15.114 1.00 98.81 93 GLY A C 1
ATOM 663 O O . GLY A 1 93 ? -1.817 0.403 14.568 1.00 98.81 93 GLY A O 1
ATOM 664 N N . SER A 1 94 ? -1.217 1.709 16.270 1.00 98.81 94 SER A N 1
ATOM 665 C CA . SER A 1 94 ? -0.624 0.651 17.091 1.00 98.81 94 SER A CA 1
ATOM 666 C C . SER A 1 94 ? -1.016 0.844 18.556 1.00 98.81 94 SER A C 1
ATOM 668 O O . SER A 1 94 ? -1.690 1.816 18.902 1.00 98.81 94 SER A O 1
ATOM 670 N N . SER A 1 95 ? -0.562 -0.041 19.446 1.00 98.44 95 SER A N 1
ATOM 671 C CA . SER A 1 95 ? -0.709 0.135 20.900 1.00 98.44 95 SER A CA 1
ATOM 672 C C . SER A 1 95 ? 0.038 1.359 21.446 1.00 98.44 95 SER A C 1
ATOM 674 O O . SER A 1 95 ? -0.298 1.854 22.519 1.00 98.44 95 SER A O 1
ATOM 676 N N . THR A 1 96 ? 1.012 1.890 20.703 1.00 98.38 96 THR A N 1
ATOM 677 C CA . THR A 1 96 ? 1.836 3.039 21.110 1.00 98.38 96 THR A CA 1
ATOM 678 C C . THR A 1 96 ? 1.534 4.321 20.334 1.00 98.38 96 THR A C 1
ATOM 680 O O . THR A 1 96 ? 1.939 5.396 20.768 1.00 98.38 96 THR A O 1
ATOM 683 N N . ASN A 1 97 ? 0.828 4.236 19.204 1.00 98.31 97 ASN A N 1
ATOM 684 C CA . ASN A 1 97 ? 0.475 5.385 18.376 1.00 98.31 97 ASN A CA 1
ATOM 685 C C . ASN A 1 97 ? -0.908 5.190 17.738 1.00 98.31 97 ASN A C 1
ATOM 687 O O . ASN A 1 97 ? -1.042 4.582 16.673 1.00 98.31 97 ASN A O 1
ATOM 691 N N . GLN A 1 98 ? -1.950 5.687 18.405 1.00 98.75 98 GLN A N 1
ATOM 692 C CA . GLN A 1 98 ? -3.323 5.625 17.903 1.00 98.75 98 GLN A CA 1
ATOM 693 C C . GLN A 1 98 ? -3.639 6.813 16.993 1.00 98.75 98 GLN A C 1
ATOM 695 O O . GLN A 1 98 ? -3.092 7.907 17.135 1.00 98.75 98 GLN A O 1
ATOM 700 N N . ARG A 1 99 ? -4.604 6.620 16.093 1.00 98.81 99 ARG A N 1
ATOM 701 C CA . ARG A 1 99 ? -5.145 7.691 15.254 1.00 98.81 99 ARG A CA 1
ATOM 702 C C . ARG A 1 99 ? -6.610 7.925 15.570 1.00 98.81 99 ARG A C 1
ATOM 704 O O . ARG A 1 99 ? -7.359 6.994 15.848 1.00 98.81 99 ARG A O 1
ATOM 711 N N . ARG A 1 100 ? -7.032 9.185 15.475 1.00 98.81 100 ARG A N 1
ATOM 712 C CA . ARG A 1 100 ? -8.456 9.521 15.389 1.00 98.81 100 ARG A CA 1
ATOM 713 C C . ARG A 1 100 ? -8.941 9.248 13.971 1.00 98.81 100 ARG A C 1
ATOM 715 O O . ARG A 1 100 ? -8.241 9.574 13.016 1.00 98.81 100 ARG A O 1
ATOM 722 N N . ILE A 1 101 ? -10.164 8.747 13.852 1.00 98.69 101 ILE A N 1
ATOM 723 C CA . ILE A 1 101 ? -10.893 8.689 12.584 1.00 98.69 101 ILE A CA 1
ATOM 724 C C . ILE A 1 101 ? -11.780 9.936 12.528 1.00 98.69 101 ILE A C 1
ATOM 726 O O . ILE A 1 101 ? -12.603 10.163 13.414 1.00 98.69 101 ILE A O 1
ATOM 730 N N . THR A 1 102 ? -11.554 10.805 11.545 1.00 98.62 102 THR A N 1
ATOM 731 C CA . THR A 1 102 ? -12.210 12.118 11.439 1.00 98.62 102 THR A CA 1
ATOM 732 C C . THR A 1 102 ? -13.184 12.163 10.267 1.00 98.62 102 THR A C 1
ATOM 734 O O . THR A 1 102 ? -13.136 11.319 9.379 1.00 98.62 102 THR A O 1
ATOM 737 N N . ASN A 1 103 ? -14.077 13.160 10.266 1.00 98.56 103 ASN A N 1
ATOM 738 C CA . ASN A 1 103 ? -15.115 13.339 9.240 1.00 98.56 103 ASN A CA 1
ATOM 739 C C . ASN A 1 103 ? -16.069 12.138 9.103 1.00 98.56 103 ASN A C 1
ATOM 741 O O . ASN A 1 103 ? -16.578 11.852 8.024 1.00 98.56 103 ASN A O 1
ATOM 745 N N . VAL A 1 104 ? -16.322 11.446 10.214 1.00 98.62 104 VAL A N 1
ATOM 746 C CA . VAL A 1 104 ? -17.295 10.355 10.285 1.00 98.62 104 VAL A CA 1
ATOM 747 C C . VAL A 1 104 ? -18.697 10.959 10.378 1.00 98.62 104 VAL A C 1
ATOM 749 O O . VAL A 1 104 ? -19.035 11.626 11.364 1.00 98.62 104 VAL A O 1
ATOM 752 N N . ALA A 1 105 ? -19.500 10.763 9.332 1.00 98.62 105 ALA A N 1
ATOM 753 C CA . ALA A 1 105 ? -20.917 11.121 9.333 1.00 98.62 105 ALA A CA 1
ATOM 754 C C . ALA A 1 105 ? -21.676 10.345 10.425 1.00 98.62 105 ALA A C 1
ATOM 756 O O . ALA A 1 105 ? -21.188 9.336 10.925 1.00 98.62 105 ALA A O 1
ATOM 757 N N . ALA A 1 106 ? -22.854 10.829 10.822 1.00 98.62 106 ALA A N 1
ATOM 758 C CA . ALA A 1 106 ? -23.660 10.134 11.822 1.00 98.62 106 ALA A CA 1
ATOM 759 C C . ALA A 1 106 ? -24.088 8.752 11.296 1.00 98.62 106 ALA A C 1
ATOM 761 O O . ALA A 1 106 ? -24.644 8.663 10.200 1.00 98.62 106 ALA A O 1
ATOM 762 N N . GLY A 1 107 ? -23.826 7.698 12.072 1.00 98.50 107 GLY A N 1
ATOM 763 C CA . GLY A 1 107 ? -24.226 6.333 11.734 1.00 98.50 107 GLY A CA 1
ATOM 764 C C . GLY A 1 107 ? -25.745 6.161 11.753 1.00 98.50 107 GLY A C 1
ATOM 765 O O . GLY A 1 107 ? -26.430 6.778 12.573 1.00 98.50 107 GLY A O 1
ATOM 766 N N . VAL A 1 108 ? -26.267 5.330 10.854 1.00 98.25 108 VAL A N 1
ATOM 767 C CA . VAL A 1 108 ? -27.707 5.073 10.689 1.00 98.25 108 VAL A CA 1
ATOM 768 C C . VAL A 1 108 ? -28.031 3.606 10.961 1.00 98.25 108 VAL A C 1
ATOM 770 O O . VAL A 1 108 ? -28.975 3.308 11.691 1.00 98.25 108 VAL A O 1
ATOM 773 N N . ASN A 1 109 ? -27.254 2.685 10.395 1.00 98.50 109 ASN A N 1
ATOM 774 C CA . ASN A 1 109 ? -27.443 1.250 10.583 1.00 98.50 109 ASN A CA 1
ATOM 775 C C . ASN A 1 109 ? -26.770 0.763 11.873 1.00 98.50 109 ASN A C 1
ATOM 777 O O . ASN A 1 109 ? -25.855 1.394 12.396 1.00 98.50 109 ASN A O 1
ATOM 781 N N . ALA A 1 110 ? -27.165 -0.425 12.341 1.00 98.50 110 ALA A N 1
ATOM 782 C CA . ALA A 1 110 ? -26.622 -1.029 13.561 1.00 98.50 110 ALA A CA 1
ATOM 783 C C . ALA A 1 110 ? -25.102 -1.293 13.520 1.00 98.50 110 ALA A C 1
ATOM 785 O O . ALA A 1 110 ? -24.480 -1.435 14.567 1.00 98.50 110 ALA A O 1
ATOM 786 N N . THR A 1 111 ? -24.512 -1.376 12.325 1.00 98.56 111 THR A N 1
ATOM 787 C CA . THR A 1 111 ? -23.079 -1.630 12.105 1.00 98.56 111 THR A CA 1
ATOM 788 C C . THR A 1 111 ? -22.313 -0.395 11.630 1.00 98.56 111 THR A C 1
ATOM 790 O O . THR A 1 111 ? -21.151 -0.513 11.243 1.00 98.56 111 THR A O 1
ATOM 793 N N . ASP A 1 112 ? -22.942 0.781 11.619 1.00 98.75 112 ASP A N 1
ATOM 794 C CA . ASP A 1 112 ? -22.253 2.025 11.292 1.00 98.75 112 ASP A CA 1
ATOM 795 C C . ASP A 1 112 ? -21.465 2.522 12.513 1.00 98.75 112 ASP A C 1
ATOM 797 O O . ASP A 1 112 ? -21.882 2.365 13.662 1.00 98.75 112 ASP A O 1
ATOM 801 N N . ALA A 1 113 ? -20.324 3.168 12.273 1.00 98.50 113 ALA A N 1
ATOM 802 C CA . ALA A 1 113 ? -19.584 3.820 13.345 1.00 98.50 113 ALA A CA 1
ATOM 803 C C . ALA A 1 113 ? -20.382 5.006 13.918 1.00 98.50 113 ALA A C 1
ATOM 805 O O . ALA A 1 113 ? -20.958 5.805 13.178 1.00 98.50 113 ALA A O 1
ATOM 806 N N . VAL A 1 114 ? -20.359 5.155 15.242 1.00 98.31 114 VAL A N 1
ATOM 807 C CA . VAL A 1 114 ? -20.940 6.304 15.949 1.00 98.31 114 VAL A CA 1
ATOM 808 C C . VAL A 1 114 ? -19.916 7.435 16.002 1.00 98.31 114 VAL A C 1
ATOM 810 O O . VAL A 1 114 ? -18.747 7.212 16.323 1.00 98.31 114 VAL A O 1
ATOM 813 N N . ASN A 1 115 ? -20.338 8.668 15.724 1.00 98.44 115 ASN A N 1
ATOM 814 C CA . ASN A 1 115 ? -19.482 9.843 15.900 1.00 98.44 115 ASN A CA 1
ATOM 815 C C . ASN A 1 115 ? -19.715 10.542 17.258 1.00 98.44 115 ASN A C 1
ATOM 817 O O . ASN A 1 115 ? -20.687 10.287 17.968 1.00 98.44 115 ASN A O 1
ATOM 821 N N . VAL A 1 116 ? -18.836 11.485 17.618 1.00 98.31 116 VAL A N 1
ATOM 822 C CA . VAL A 1 116 ? -18.907 12.185 18.918 1.00 98.31 116 VAL A CA 1
ATOM 823 C C . VAL A 1 116 ? -20.203 12.994 19.089 1.00 98.31 116 VAL A C 1
ATOM 825 O O . VAL A 1 116 ? -20.660 13.155 20.217 1.00 98.31 116 VAL A O 1
ATOM 828 N N . SER A 1 117 ? -20.818 13.502 18.011 1.00 98.31 117 SER A N 1
ATOM 829 C CA . SER A 1 117 ? -22.093 14.229 18.133 1.00 98.31 117 SER A CA 1
ATOM 830 C C . SER A 1 117 ? -23.252 13.321 18.535 1.00 98.31 117 SER A C 1
ATOM 832 O O . SER A 1 117 ? -24.035 13.714 19.390 1.00 98.31 117 SER A O 1
ATOM 834 N N . GLN A 1 118 ? -23.326 12.102 17.992 1.00 97.94 118 GLN A N 1
ATOM 835 C CA . GLN A 1 118 ? -24.350 11.129 18.380 1.00 97.94 118 GLN A CA 1
ATOM 836 C C . GLN A 1 118 ? -24.203 10.712 19.845 1.00 97.94 118 GLN A C 1
ATOM 838 O O . GLN A 1 118 ? -25.203 10.658 20.554 1.00 97.94 118 GLN A O 1
ATOM 843 N N . LEU A 1 119 ? -22.965 10.497 20.311 1.00 97.94 119 LEU A N 1
ATOM 844 C CA . LEU A 1 119 ? -22.693 10.186 21.717 1.00 97.94 119 LEU A CA 1
ATOM 845 C C . LEU A 1 119 ? -23.183 11.309 22.646 1.00 97.94 119 LEU A C 1
ATOM 847 O O . LEU A 1 119 ? -23.953 11.053 23.565 1.00 97.94 119 LEU A O 1
ATOM 851 N N . LYS A 1 120 ? -22.817 12.563 22.356 1.00 98.00 120 LYS A N 1
ATOM 852 C CA . LYS A 1 120 ? -23.233 13.732 23.153 1.00 98.00 120 LYS A CA 1
ATOM 853 C C . LYS A 1 120 ? -24.743 13.982 23.160 1.00 98.00 120 LYS A C 1
ATOM 855 O O . LYS A 1 120 ? -25.231 14.651 24.055 1.00 98.00 120 LYS A O 1
ATOM 860 N N . SER A 1 121 ? -25.479 13.513 22.151 1.00 96.75 121 SER A N 1
ATOM 861 C CA . SER A 1 121 ? -26.946 13.611 22.116 1.00 96.75 121 SER A CA 1
ATOM 862 C C . SER A 1 121 ? -27.652 12.502 22.903 1.00 96.75 121 SER A C 1
ATOM 864 O O . SER A 1 121 ? -28.873 12.553 23.027 1.00 96.75 121 SER A O 1
ATOM 866 N N . SER A 1 122 ? -26.910 11.502 23.389 1.00 93.25 122 SER A N 1
ATOM 867 C CA . SER A 1 122 ? -27.430 10.397 24.207 1.00 93.25 122 SER A CA 1
ATOM 868 C C . SER A 1 122 ? -27.150 10.538 25.708 1.00 93.25 122 SER A C 1
ATOM 870 O O . SER A 1 122 ? -27.641 9.718 26.482 1.00 93.25 122 SER A O 1
ATOM 872 N N . GLU A 1 123 ? -26.368 11.552 26.097 1.00 85.25 123 GLU A N 1
ATOM 873 C CA . GLU A 1 123 ? -26.098 11.953 27.489 1.00 85.25 123 GLU A CA 1
ATOM 874 C C . GLU A 1 123 ? -27.194 12.887 28.020 1.00 85.25 123 GLU A C 1
ATOM 876 O O . GLU A 1 123 ? -27.566 12.727 29.206 1.00 85.25 123 GLU A O 1
#

Radius of gyration: 26.8 Å; chains: 1; bounding box: 55×29×82 Å